Protein AF-A0A3C1BEW6-F1 (afdb_monomer_lite)

Sequence (155 aa):
METQQNEIHLTGKEGGEFDLDLAASWTKNYRDKHPGETVSHFFGKDILQKILAQEGCQGIRFYYAHSKPLSAWQRSMVSLSNFLTKVAGNIESEKHLIIVGAGSDGKDQIDVELVEALSRGELKSLATHKTYMVGDQSSPCPGSPGCPTSLLAGS

pLDDT: mean 77.06, std 16.4, range [41.0, 96.94]

Foldseek 3Di:
DDPPDPQQFAQLPPDDDDDPVVLLVVLVVVCVVDPPDASDFDDDPVLLVQQCPAPQFSHKDKDKDFPDDDDPVRVVVVVVDPPPPPDDDDPDTPIWIKMFTAGRSRDTPADVVVVVCVVVVNPPDDPDPPSHDMTTTDPPGLVDPPDDDDSSSPD

Secondary structure (DSSP, 8-state):
-----------S--S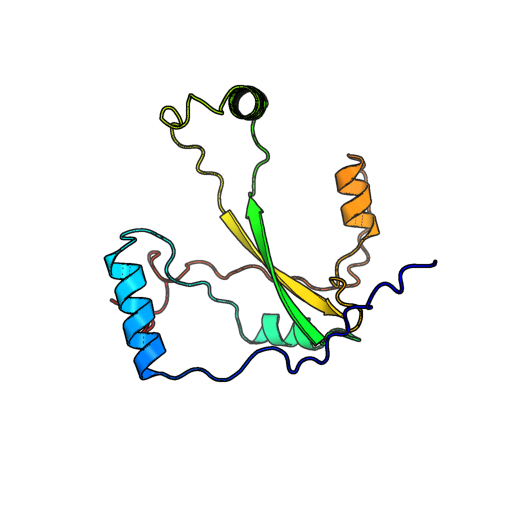----HHHHHHHHHHHHHHSTTS-------HHHHHHHHTSTTEEEEEEEEEESSPPPHHHHHHHHT-SS-TT------PPEEEEEEEEETTS-BSS-HHHHHHHHHT--S-------S-EEE--SSPTTSTTPPP-TTT--

Structure (mmCIF, N/CA/C/O backbone):
data_AF-A0A3C1BEW6-F1
#
_entry.id   AF-A0A3C1BEW6-F1
#
loop_
_atom_site.group_PDB
_atom_site.id
_atom_site.type_symbol
_atom_site.label_atom_id
_atom_site.label_alt_id
_atom_site.label_comp_id
_atom_site.label_asym_id
_atom_site.label_entity_id
_atom_site.label_seq_id
_atom_site.pdbx_PDB_ins_code
_atom_site.Cartn_x
_atom_site.Cartn_y
_atom_site.Cartn_z
_atom_site.occupancy
_atom_site.B_iso_or_equiv
_atom_site.auth_seq_id
_atom_site.auth_comp_id
_atom_site.auth_asym_id
_atom_site.auth_atom_id
_atom_site.pdbx_PDB_model_num
ATOM 1 N N . MET A 1 1 ? -33.789 22.328 1.681 1.00 45.50 1 MET A N 1
ATOM 2 C CA . MET A 1 1 ? -33.325 21.315 0.714 1.00 45.50 1 MET A CA 1
ATOM 3 C C . MET A 1 1 ? -32.215 20.559 1.404 1.00 45.50 1 MET A C 1
ATOM 5 O O . MET A 1 1 ? -31.145 21.120 1.588 1.00 45.50 1 MET A O 1
ATOM 9 N N . GLU A 1 2 ? -32.514 19.369 1.908 1.00 46.38 2 GLU A N 1
ATOM 10 C CA . GLU A 1 2 ? -31.499 18.490 2.484 1.00 46.38 2 GLU A CA 1
ATOM 11 C C . GLU A 1 2 ? -30.686 17.917 1.322 1.00 46.38 2 GLU A C 1
ATOM 13 O O . GLU A 1 2 ? -31.224 17.257 0.435 1.00 46.38 2 GLU A O 1
ATOM 18 N N . THR A 1 3 ? -29.402 18.256 1.262 1.00 50.47 3 THR A N 1
ATOM 19 C CA . THR A 1 3 ? -28.449 17.620 0.353 1.00 50.47 3 THR A CA 1
ATOM 20 C C . THR A 1 3 ? -28.356 16.146 0.720 1.00 50.47 3 THR A C 1
ATOM 22 O O . THR A 1 3 ? -27.786 15.813 1.756 1.00 50.47 3 THR A O 1
ATOM 25 N N . GLN A 1 4 ? -28.913 15.272 -0.121 1.00 53.31 4 GLN A N 1
ATOM 26 C CA . GLN A 1 4 ? -28.644 13.838 -0.069 1.00 53.31 4 GLN A CA 1
ATOM 27 C C . GLN A 1 4 ? -27.137 13.647 -0.257 1.00 53.31 4 GLN A C 1
ATOM 29 O O . GLN A 1 4 ? -26.605 13.832 -1.353 1.00 53.31 4 GLN A O 1
ATOM 34 N N . GLN A 1 5 ? -26.431 13.361 0.835 1.00 58.41 5 GLN A N 1
ATOM 35 C CA . GLN A 1 5 ? -25.053 12.905 0.766 1.00 58.41 5 GLN A CA 1
ATOM 36 C C . GLN A 1 5 ? -25.083 11.545 0.078 1.00 58.41 5 GLN A C 1
ATOM 38 O O . GLN A 1 5 ? -25.722 10.614 0.556 1.00 58.41 5 GLN A O 1
ATOM 43 N N . ASN A 1 6 ? -24.452 11.466 -1.089 1.00 68.06 6 ASN A N 1
ATOM 44 C CA . ASN A 1 6 ? -24.305 10.219 -1.819 1.00 68.06 6 ASN A CA 1
ATOM 45 C C . ASN A 1 6 ? -23.358 9.342 -0.987 1.00 68.06 6 ASN A C 1
ATOM 47 O O . ASN A 1 6 ? -22.148 9.578 -0.986 1.00 68.06 6 ASN A O 1
ATOM 51 N N . GLU A 1 7 ? -23.908 8.431 -0.184 1.00 69.56 7 GLU A N 1
ATOM 52 C CA . GLU A 1 7 ? -23.109 7.530 0.643 1.00 69.56 7 GLU A CA 1
ATOM 53 C C . GLU A 1 7 ? -22.190 6.711 -0.270 1.00 69.56 7 GLU A C 1
ATOM 55 O O . GLU A 1 7 ? -22.636 6.063 -1.219 1.00 69.56 7 GLU A O 1
ATOM 60 N N . ILE A 1 8 ? -20.880 6.790 -0.025 1.00 78.56 8 ILE A N 1
ATOM 61 C CA . ILE A 1 8 ? -19.895 6.036 -0.799 1.00 78.56 8 ILE A CA 1
ATOM 62 C C . ILE A 1 8 ? -20.018 4.575 -0.381 1.00 78.56 8 ILE A C 1
ATOM 64 O O . ILE A 1 8 ? -19.704 4.226 0.755 1.00 78.56 8 ILE A O 1
ATOM 68 N N . HIS A 1 9 ? -20.461 3.731 -1.311 1.00 90.81 9 HIS A N 1
ATOM 69 C CA . HIS A 1 9 ? -20.600 2.300 -1.088 1.00 90.81 9 HIS A CA 1
ATOM 70 C C . HIS A 1 9 ? -19.510 1.524 -1.830 1.00 90.81 9 HIS A C 1
ATOM 72 O O . HIS A 1 9 ? -19.503 1.500 -3.061 1.00 90.81 9 HIS A O 1
ATOM 78 N N . LEU A 1 10 ? -18.595 0.894 -1.087 1.00 92.62 10 LEU A N 1
ATOM 79 C CA . LEU A 1 10 ? -17.550 0.042 -1.660 1.00 92.62 10 LEU A CA 1
ATOM 80 C C . LEU A 1 10 ? -18.049 -1.396 -1.819 1.00 92.62 10 LEU A C 1
ATOM 82 O O . LEU A 1 10 ? -18.575 -2.010 -0.886 1.00 92.62 10 LEU A O 1
ATOM 86 N N . THR A 1 11 ? -17.843 -1.951 -3.007 1.00 93.62 11 THR A N 1
ATOM 87 C CA . THR A 1 11 ? -18.324 -3.284 -3.394 1.00 93.62 11 THR A CA 1
ATOM 88 C C . THR A 1 11 ? -17.227 -4.345 -3.396 1.00 93.62 11 THR A C 1
ATOM 90 O O . THR A 1 11 ? -17.532 -5.534 -3.497 1.00 93.62 11 THR A O 1
ATOM 93 N N . GLY A 1 12 ? -15.963 -3.924 -3.326 1.00 93.19 12 GLY A N 1
ATOM 94 C CA . GLY A 1 12 ? -14.787 -4.772 -3.504 1.00 93.19 12 GLY A CA 1
ATOM 95 C C . GLY A 1 12 ? -14.510 -5.147 -4.958 1.00 93.19 12 GLY A C 1
ATOM 96 O O . GLY A 1 12 ? -13.671 -6.003 -5.230 1.00 93.19 12 GLY A O 1
ATOM 97 N N . LYS A 1 13 ? -15.215 -4.516 -5.903 1.00 94.75 13 LYS A N 1
ATOM 98 C CA . LYS A 1 13 ? -15.008 -4.667 -7.352 1.00 94.75 13 LYS A CA 1
ATOM 99 C C . LYS A 1 13 ? -14.332 -3.447 -7.973 1.00 94.75 13 LYS A C 1
ATOM 101 O O . LYS A 1 13 ? -14.204 -3.375 -9.191 1.00 94.75 13 LYS A O 1
ATOM 106 N N . GLU A 1 14 ? -13.955 -2.468 -7.159 1.00 93.75 14 GLU A N 1
ATOM 107 C CA . GLU A 1 14 ? -13.302 -1.252 -7.615 1.00 93.75 14 GLU A CA 1
ATOM 108 C C . GLU A 1 14 ? -11.898 -1.562 -8.158 1.00 93.75 14 GLU A C 1
ATOM 110 O O . GLU A 1 14 ? -11.121 -2.295 -7.548 1.00 93.75 14 GLU A O 1
ATOM 115 N N . GLY A 1 15 ? -11.564 -0.971 -9.307 1.00 91.50 15 GLY A N 1
ATOM 116 C CA . GLY A 1 15 ? -10.328 -1.252 -10.038 1.00 91.50 15 GLY A CA 1
ATOM 117 C C . GLY A 1 15 ? -10.554 -2.164 -11.245 1.00 91.50 15 GLY A C 1
ATOM 118 O O . GLY A 1 15 ? -11.685 -2.390 -11.673 1.00 91.50 15 GLY A O 1
ATOM 119 N N . GLY A 1 16 ? -9.465 -2.644 -11.841 1.00 93.12 16 GLY A N 1
ATOM 120 C CA . GLY A 1 16 ? -9.519 -3.500 -13.020 1.00 93.12 16 GLY A CA 1
ATOM 121 C C . GLY A 1 16 ? -8.152 -4.044 -13.408 1.00 93.12 16 GLY A C 1
ATOM 122 O O . GLY A 1 16 ? -7.118 -3.573 -12.931 1.00 93.12 16 GLY A O 1
ATOM 123 N N . GLU A 1 17 ? -8.166 -5.049 -14.278 1.00 95.19 17 GLU A N 1
ATOM 124 C CA . GLU A 1 17 ? -6.957 -5.558 -14.916 1.00 95.19 17 GLU A CA 1
ATOM 125 C C . GLU A 1 17 ? -6.317 -4.471 -15.789 1.00 95.19 17 GLU A C 1
ATOM 127 O O . GLU A 1 17 ? -7.000 -3.607 -16.345 1.00 95.19 17 GLU A O 1
ATOM 132 N N . PHE A 1 18 ? -4.992 -4.517 -15.909 1.00 94.19 18 PHE A N 1
ATOM 133 C CA . PHE A 1 18 ? -4.227 -3.577 -16.717 1.00 94.19 18 PHE A CA 1
ATOM 134 C C . PHE A 1 18 ? -3.268 -4.331 -17.635 1.00 94.19 18 PHE A C 1
ATOM 136 O O . PHE A 1 18 ? -2.743 -5.382 -17.265 1.00 94.19 18 PHE A O 1
ATOM 143 N N . ASP A 1 19 ? -3.050 -3.789 -18.832 1.00 96.94 19 ASP A N 1
ATOM 144 C CA . ASP A 1 19 ? -2.207 -4.411 -19.849 1.00 96.94 19 ASP A CA 1
ATOM 145 C C . ASP A 1 19 ? -0.741 -4.510 -19.392 1.00 96.94 19 ASP A C 1
ATOM 147 O O . ASP A 1 19 ? -0.155 -3.547 -18.884 1.00 96.94 19 ASP A O 1
ATOM 151 N N . LEU A 1 20 ? -0.146 -5.693 -19.570 1.00 93.25 20 LEU A N 1
ATOM 152 C CA . LEU A 1 20 ? 1.189 -5.997 -19.060 1.00 93.25 20 LEU A CA 1
ATOM 153 C C . LEU A 1 20 ? 2.292 -5.258 -19.830 1.00 93.25 20 LEU A C 1
ATOM 155 O O . LEU A 1 20 ? 3.257 -4.796 -19.215 1.00 93.25 20 LEU A O 1
ATOM 159 N N . ASP A 1 21 ? 2.143 -5.103 -21.146 1.00 94.00 21 ASP A N 1
ATOM 160 C CA . ASP A 1 21 ? 3.129 -4.416 -21.984 1.00 94.00 21 ASP A CA 1
ATOM 161 C C . ASP A 1 21 ? 3.137 -2.911 -21.679 1.00 94.00 21 ASP A C 1
ATOM 163 O O . ASP A 1 21 ? 4.200 -2.295 -21.523 1.00 94.00 21 ASP A O 1
ATOM 167 N N . LEU A 1 22 ? 1.952 -2.321 -21.490 1.00 96.25 22 LEU A N 1
ATOM 168 C CA . LEU A 1 22 ? 1.807 -0.953 -21.003 1.00 96.25 22 LEU A CA 1
ATOM 169 C C . LEU A 1 22 ? 2.383 -0.796 -19.593 1.00 96.25 22 LEU A C 1
ATOM 171 O O . LEU A 1 22 ? 3.119 0.163 -19.357 1.00 96.25 22 LEU A O 1
ATOM 175 N N . ALA A 1 23 ? 2.130 -1.732 -18.672 1.00 93.50 23 ALA A N 1
ATOM 176 C CA . ALA A 1 23 ? 2.705 -1.687 -17.325 1.00 93.50 23 ALA A CA 1
ATOM 177 C C . ALA A 1 23 ? 4.245 -1.703 -17.357 1.00 93.50 23 ALA A C 1
ATOM 179 O O . ALA A 1 23 ? 4.899 -0.902 -16.679 1.00 93.50 23 ALA A O 1
ATOM 180 N N . ALA A 1 24 ? 4.846 -2.567 -18.179 1.00 92.25 24 ALA A N 1
ATOM 181 C CA . ALA A 1 24 ? 6.295 -2.632 -18.357 1.00 92.25 24 ALA A CA 1
ATOM 182 C C . ALA A 1 24 ? 6.862 -1.328 -18.941 1.00 92.25 24 ALA A C 1
ATOM 184 O O . ALA A 1 24 ? 7.841 -0.783 -18.421 1.00 92.25 24 ALA A O 1
ATOM 185 N N . SER A 1 25 ? 6.214 -0.784 -19.975 1.00 95.31 25 SER A N 1
ATOM 186 C CA . SER A 1 25 ? 6.602 0.487 -20.593 1.00 95.31 25 SER A CA 1
ATOM 187 C C . SER A 1 25 ? 6.520 1.655 -19.605 1.00 95.31 25 SER A C 1
ATOM 189 O O . SER A 1 25 ? 7.467 2.429 -19.449 1.00 95.31 25 SER A O 1
ATOM 191 N N . TRP A 1 26 ? 5.408 1.773 -18.881 1.00 95.69 26 TRP A N 1
ATOM 192 C CA . TRP A 1 26 ? 5.156 2.898 -17.983 1.00 95.69 26 TRP A CA 1
ATOM 193 C C . TRP A 1 26 ? 6.042 2.861 -16.744 1.00 95.69 26 TRP A C 1
ATOM 195 O O . TRP A 1 26 ? 6.578 3.897 -16.349 1.00 95.69 26 TRP A O 1
ATOM 205 N N . THR A 1 27 ? 6.267 1.678 -16.169 1.00 91.31 27 THR A N 1
ATOM 206 C CA . THR A 1 27 ? 7.199 1.533 -15.042 1.00 91.31 27 THR A CA 1
ATOM 207 C C . THR A 1 27 ? 8.625 1.874 -15.464 1.00 91.31 27 THR A C 1
ATOM 209 O O . THR A 1 27 ? 9.316 2.575 -14.726 1.00 91.31 27 THR A O 1
ATOM 212 N N . LYS A 1 28 ? 9.061 1.478 -16.671 1.00 91.19 28 LYS A N 1
ATOM 213 C CA . LYS A 1 28 ? 10.364 1.895 -17.211 1.00 91.19 28 LYS A CA 1
ATOM 214 C C . LYS A 1 28 ? 10.463 3.416 -17.321 1.00 91.19 28 LYS A C 1
ATOM 216 O O . LYS A 1 28 ? 11.414 3.998 -16.809 1.00 91.19 28 LYS A O 1
ATOM 221 N N . ASN A 1 29 ? 9.458 4.056 -17.916 1.00 94.38 29 ASN A N 1
ATOM 222 C CA . ASN A 1 29 ? 9.421 5.512 -18.057 1.00 94.38 29 ASN A CA 1
ATOM 223 C C . ASN A 1 29 ? 9.482 6.230 -16.700 1.00 94.38 29 ASN A C 1
ATOM 225 O O . ASN A 1 29 ? 10.077 7.302 -16.605 1.00 94.38 29 ASN A O 1
ATOM 229 N N . TYR A 1 30 ? 8.871 5.665 -15.653 1.00 90.75 30 TYR A N 1
ATOM 230 C CA . TYR A 1 30 ? 8.956 6.216 -14.302 1.00 90.75 30 TYR A CA 1
ATOM 231 C C . TYR A 1 30 ? 10.380 6.127 -13.741 1.00 90.75 30 TYR A C 1
ATOM 233 O O . TYR A 1 30 ? 10.899 7.148 -13.292 1.00 90.7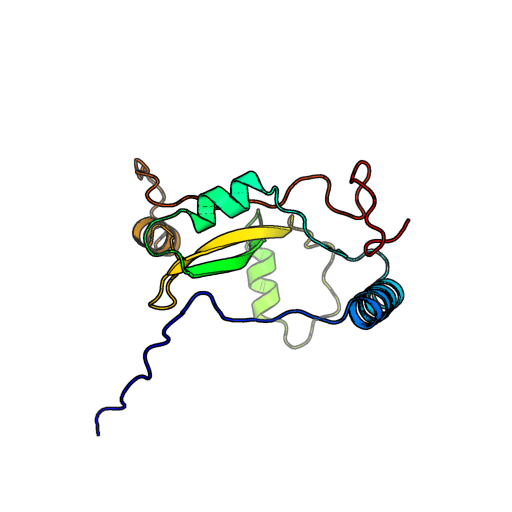5 30 TYR A O 1
ATOM 241 N N . ARG A 1 31 ? 11.030 4.954 -13.833 1.00 88.00 31 ARG A N 1
ATOM 242 C CA . ARG A 1 31 ? 12.419 4.747 -13.375 1.00 88.00 31 ARG A CA 1
ATOM 243 C C . ARG A 1 31 ? 13.412 5.657 -14.095 1.00 88.00 31 ARG A C 1
ATOM 245 O O . ARG A 1 31 ? 14.275 6.240 -13.450 1.00 88.00 31 ARG A O 1
ATOM 252 N N . ASP A 1 32 ? 13.255 5.818 -15.410 1.00 88.50 32 ASP A N 1
ATOM 253 C CA . ASP A 1 32 ? 14.112 6.696 -16.216 1.00 88.50 32 ASP A CA 1
ATOM 254 C C . ASP A 1 32 ? 13.986 8.175 -15.791 1.00 88.50 32 ASP A C 1
ATOM 256 O O . ASP A 1 32 ? 14.953 8.930 -15.877 1.00 88.50 32 ASP A O 1
ATOM 260 N N . LYS A 1 33 ? 12.794 8.602 -15.342 1.00 91.75 33 LYS A N 1
ATOM 261 C CA . LYS A 1 33 ? 12.512 9.988 -14.924 1.00 91.75 33 LYS A CA 1
ATOM 262 C C . LYS A 1 33 ? 12.860 10.282 -13.463 1.00 91.75 33 LYS A C 1
ATOM 264 O O . LYS A 1 33 ? 13.113 11.441 -13.149 1.00 91.75 33 LYS A O 1
ATOM 269 N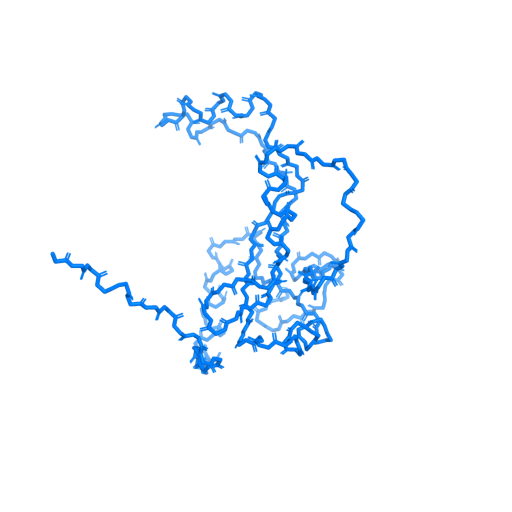 N . HIS A 1 34 ? 12.863 9.268 -12.601 1.00 83.94 34 HIS A N 1
ATOM 270 C CA . HIS A 1 34 ? 13.020 9.412 -11.149 1.00 83.94 34 HIS A CA 1
ATOM 271 C C . HIS A 1 34 ? 14.139 8.493 -10.625 1.00 83.94 34 HIS A C 1
ATOM 273 O O . HIS A 1 34 ? 13.882 7.561 -9.856 1.00 83.94 34 HIS A O 1
ATOM 279 N N . PRO A 1 35 ? 15.394 8.696 -11.073 1.00 81.69 35 PRO A N 1
ATOM 280 C CA . PRO A 1 35 ? 16.505 7.863 -10.637 1.00 81.69 35 PRO A CA 1
ATOM 281 C C . PRO A 1 35 ? 16.718 7.995 -9.123 1.00 81.69 35 PRO A C 1
ATOM 283 O O . PRO A 1 35 ? 16.823 9.100 -8.595 1.00 81.69 35 PRO A O 1
ATOM 286 N N . GLY A 1 36 ? 16.814 6.859 -8.430 1.00 77.00 36 GLY A N 1
ATOM 287 C CA . GLY A 1 36 ? 17.028 6.807 -6.979 1.00 77.00 36 GLY A CA 1
ATOM 288 C C . GLY A 1 36 ? 15.765 6.975 -6.128 1.00 77.00 36 GLY A C 1
ATOM 289 O O . GLY A 1 36 ? 15.859 6.900 -4.905 1.00 77.00 36 GLY A O 1
ATOM 290 N N . GLU A 1 37 ? 14.592 7.165 -6.737 1.00 80.69 37 GLU A N 1
ATOM 291 C CA . GLU A 1 37 ? 13.319 7.169 -6.013 1.00 80.69 37 GLU A CA 1
ATOM 292 C C . GLU A 1 37 ? 12.764 5.752 -5.801 1.00 80.69 37 GLU A C 1
ATOM 294 O O . GLU A 1 37 ? 13.168 4.784 -6.450 1.00 80.69 37 GLU A O 1
ATOM 299 N N . THR A 1 38 ? 11.813 5.618 -4.873 1.00 79.38 38 THR A N 1
ATOM 300 C CA . THR A 1 38 ? 11.115 4.353 -4.620 1.00 79.38 38 THR A CA 1
ATOM 301 C C . THR A 1 38 ? 10.316 3.927 -5.850 1.00 79.38 38 THR A C 1
ATOM 303 O O . THR A 1 38 ? 9.405 4.626 -6.282 1.00 79.38 38 THR A O 1
ATOM 306 N N . VAL A 1 39 ? 10.626 2.747 -6.394 1.00 81.94 39 VAL A N 1
ATOM 307 C CA . VAL A 1 39 ? 10.000 2.243 -7.631 1.00 81.94 39 VAL A CA 1
ATOM 308 C C . VAL A 1 39 ? 8.804 1.324 -7.384 1.00 81.94 39 VAL A C 1
ATOM 310 O O . VAL A 1 39 ? 7.969 1.154 -8.268 1.00 81.94 39 VAL A O 1
ATOM 313 N N . SER A 1 40 ? 8.722 0.692 -6.209 1.00 82.94 40 SER A N 1
ATOM 314 C CA . SER A 1 40 ? 7.587 -0.151 -5.809 1.00 82.94 40 SER A CA 1
ATOM 315 C C . SER A 1 40 ? 7.603 -0.451 -4.306 1.00 82.94 40 SER A C 1
ATOM 317 O O . SER A 1 40 ? 8.626 -0.289 -3.643 1.00 82.94 40 SER A O 1
ATOM 319 N N . HIS A 1 41 ? 6.466 -0.922 -3.790 1.00 84.56 41 HIS A N 1
ATOM 320 C CA . HIS A 1 41 ? 6.303 -1.402 -2.417 1.00 84.56 41 HIS A CA 1
ATOM 321 C C . HIS A 1 41 ? 5.880 -2.872 -2.433 1.00 84.56 41 HIS A C 1
ATOM 323 O O . HIS A 1 41 ? 5.132 -3.292 -3.317 1.00 84.56 41 HIS A O 1
ATOM 329 N N . PHE A 1 42 ? 6.340 -3.650 -1.453 1.00 85.81 42 PHE A N 1
ATOM 330 C CA . PHE A 1 42 ? 6.000 -5.066 -1.335 1.00 85.81 42 PHE A CA 1
ATOM 331 C C . PHE A 1 42 ? 5.279 -5.353 -0.018 1.00 85.81 42 PHE A C 1
ATOM 333 O O . PHE A 1 42 ? 5.744 -4.974 1.059 1.00 85.81 42 PHE A O 1
ATOM 340 N N . PHE A 1 43 ? 4.174 -6.088 -0.127 1.00 89.62 43 PHE A N 1
ATOM 341 C CA . PHE A 1 43 ? 3.415 -6.629 0.991 1.00 89.62 43 PHE A CA 1
ATOM 342 C C . PHE A 1 43 ? 3.287 -8.136 0.806 1.00 89.62 43 PHE A C 1
ATOM 344 O O . PHE A 1 43 ? 2.936 -8.616 -0.274 1.00 89.62 43 PHE A O 1
ATOM 351 N N . GLY A 1 44 ? 3.570 -8.890 1.866 1.00 89.44 44 GLY A N 1
ATOM 352 C CA . GLY A 1 44 ? 3.424 -10.338 1.840 1.00 89.44 44 GLY A CA 1
ATOM 353 C C . GLY A 1 44 ? 1.970 -10.755 1.610 1.00 89.44 44 GLY A C 1
ATOM 354 O O . GLY A 1 44 ? 1.039 -10.141 2.132 1.00 89.44 44 GLY A O 1
ATOM 355 N N . LYS A 1 45 ? 1.771 -11.852 0.876 1.00 93.56 45 LYS A N 1
ATOM 356 C CA . LYS A 1 45 ? 0.444 -12.437 0.639 1.00 93.56 45 LYS A CA 1
ATOM 357 C C . LYS A 1 45 ? -0.348 -12.625 1.938 1.00 93.56 45 LYS A C 1
ATOM 359 O O . LYS A 1 45 ? -1.517 -12.262 1.996 1.00 93.56 45 LYS A O 1
ATOM 364 N N . ASP A 1 46 ? 0.294 -13.143 2.981 1.00 94.50 46 ASP A N 1
ATOM 365 C CA . ASP A 1 46 ? -0.380 -13.477 4.237 1.00 94.50 46 ASP A CA 1
ATOM 366 C C . ASP A 1 46 ? -0.959 -12.249 4.946 1.00 94.50 46 ASP A C 1
ATOM 368 O O . ASP A 1 46 ? -2.046 -12.333 5.512 1.00 94.50 46 ASP A O 1
ATOM 372 N N . ILE A 1 47 ? -0.263 -11.103 4.926 1.00 94.12 47 ILE A N 1
ATOM 373 C CA . ILE A 1 47 ? -0.786 -9.883 5.557 1.00 94.12 47 ILE A CA 1
ATOM 374 C C . ILE A 1 47 ? -1.937 -9.294 4.740 1.00 94.12 47 ILE A C 1
ATOM 376 O O . ILE A 1 47 ? -2.943 -8.896 5.322 1.00 94.12 47 ILE A O 1
ATOM 380 N N . LEU A 1 48 ? -1.845 -9.338 3.407 1.00 95.75 48 LEU A N 1
ATOM 381 C CA . LEU A 1 48 ? -2.940 -8.937 2.520 1.00 95.75 48 LEU A CA 1
ATOM 382 C C . LEU A 1 48 ? -4.190 -9.781 2.792 1.00 95.75 48 LEU A C 1
ATOM 384 O O . LEU A 1 48 ? -5.272 -9.241 2.998 1.00 95.75 48 LEU A O 1
ATOM 388 N N . GLN A 1 49 ? -4.035 -11.105 2.862 1.00 96.81 49 GLN A N 1
ATOM 389 C CA . GLN A 1 49 ? -5.143 -12.019 3.130 1.00 96.81 49 GLN A CA 1
ATOM 390 C C . GLN A 1 49 ? -5.744 -11.819 4.521 1.00 96.81 49 GLN A C 1
ATOM 392 O O . GLN A 1 49 ? -6.961 -11.851 4.652 1.00 96.81 49 GLN A O 1
ATOM 397 N N . LYS A 1 50 ? -4.922 -11.584 5.550 1.00 95.69 50 LYS A N 1
ATOM 398 C CA . LYS A 1 50 ? -5.415 -11.311 6.909 1.00 95.69 50 LYS A CA 1
ATOM 399 C C . LYS A 1 50 ? -6.262 -10.042 6.971 1.00 95.69 50 LYS A C 1
ATOM 401 O O . LYS A 1 50 ? -7.309 -10.067 7.601 1.00 95.69 50 LYS A O 1
ATOM 406 N N . ILE A 1 51 ? -5.839 -8.972 6.295 1.00 96.19 51 ILE A N 1
ATOM 407 C CA . ILE A 1 51 ? -6.599 -7.715 6.232 1.00 96.19 51 ILE A CA 1
ATOM 408 C C . ILE A 1 51 ? -7.897 -7.903 5.442 1.00 96.19 51 ILE A C 1
ATOM 410 O O . ILE A 1 51 ? -8.955 -7.468 5.884 1.00 96.19 51 ILE A O 1
ATOM 414 N N . LEU A 1 52 ? -7.839 -8.590 4.299 1.00 96.38 52 LEU A N 1
ATOM 415 C CA . LEU A 1 52 ? -9.021 -8.876 3.478 1.00 96.38 52 LEU A CA 1
ATOM 416 C C . LEU A 1 52 ? -10.015 -9.825 4.164 1.00 96.38 52 LEU A C 1
ATOM 418 O O . LEU A 1 52 ? -11.198 -9.794 3.850 1.00 96.38 52 LEU A O 1
ATOM 422 N N . ALA A 1 53 ? -9.554 -10.660 5.097 1.00 96.25 53 ALA A N 1
ATOM 423 C CA . ALA A 1 53 ? -10.402 -11.569 5.866 1.00 96.25 53 ALA A CA 1
ATOM 424 C C . ALA A 1 53 ? -11.112 -10.896 7.056 1.00 96.25 53 ALA A C 1
ATOM 426 O O . ALA A 1 53 ? -11.882 -11.560 7.750 1.00 96.25 53 ALA A O 1
ATOM 427 N N . GLN A 1 54 ? -10.855 -9.610 7.322 1.00 94.56 54 GLN A N 1
ATOM 428 C CA . GLN A 1 54 ? -11.557 -8.864 8.366 1.00 94.56 54 GLN A CA 1
ATOM 429 C C . GLN A 1 54 ? -13.038 -8.721 8.018 1.00 94.56 54 GLN A C 1
ATOM 431 O O . GLN A 1 54 ? -13.402 -8.491 6.865 1.00 94.56 54 GLN A O 1
ATOM 436 N N . GLU A 1 55 ? -13.902 -8.835 9.024 1.00 93.94 55 GLU A N 1
ATOM 437 C CA . GLU A 1 55 ? -15.347 -8.736 8.830 1.00 93.94 55 GLU A CA 1
ATOM 438 C C . GLU A 1 55 ? -15.726 -7.403 8.169 1.00 93.94 55 GLU A C 1
ATOM 440 O O . GLU A 1 55 ? -15.281 -6.338 8.593 1.00 93.94 55 GLU A O 1
ATOM 445 N N . GLY A 1 56 ? -16.518 -7.464 7.096 1.00 93.50 56 GLY A N 1
ATOM 446 C CA . GLY A 1 56 ? -16.959 -6.287 6.344 1.00 93.50 56 GLY A CA 1
ATOM 447 C C . GLY A 1 56 ? -15.882 -5.603 5.493 1.00 93.50 56 GLY A C 1
ATOM 448 O O . GLY A 1 56 ? -16.147 -4.522 4.972 1.00 93.50 56 GLY A O 1
ATOM 449 N N . CYS A 1 57 ? -14.686 -6.189 5.350 1.00 96.62 57 CYS A N 1
ATOM 450 C CA . CYS A 1 57 ? -13.616 -5.638 4.519 1.00 96.62 57 CYS A CA 1
ATOM 451 C C . CYS A 1 57 ? -13.926 -5.822 3.029 1.00 96.62 57 CYS A C 1
ATOM 453 O O . CYS A 1 57 ? -14.116 -6.940 2.558 1.00 96.62 57 CYS A O 1
ATOM 455 N N . GLN A 1 58 ? -13.927 -4.719 2.288 1.00 96.94 58 GLN A N 1
ATOM 456 C CA . GLN A 1 58 ? -14.181 -4.680 0.849 1.00 96.94 58 GLN A CA 1
ATOM 457 C C . GLN A 1 58 ? -12.906 -4.439 0.042 1.00 96.94 58 GLN A C 1
ATOM 459 O O . GLN A 1 58 ? -12.873 -4.693 -1.156 1.00 96.94 58 GLN A O 1
ATOM 464 N N . GLY A 1 59 ? -11.835 -3.959 0.670 1.00 96.00 59 GLY A N 1
ATOM 465 C CA . GLY A 1 59 ? -10.592 -3.669 -0.029 1.00 96.00 59 GLY A CA 1
ATOM 466 C C . GLY A 1 59 ? -9.509 -3.135 0.892 1.00 96.00 59 GLY A C 1
ATOM 467 O O . GLY A 1 59 ? -9.665 -3.100 2.110 1.00 96.00 59 GLY A O 1
ATOM 468 N N . ILE A 1 60 ? -8.397 -2.715 0.292 1.00 96.75 60 ILE A N 1
ATOM 469 C CA . ILE A 1 60 ? -7.222 -2.222 1.011 1.00 96.75 60 ILE A CA 1
ATOM 470 C C . ILE A 1 60 ? -6.964 -0.767 0.632 1.00 96.75 60 ILE A C 1
ATOM 472 O O . ILE A 1 60 ? -6.917 -0.422 -0.550 1.00 96.75 60 ILE A O 1
ATOM 476 N N . ARG A 1 61 ? -6.728 0.075 1.637 1.00 95.06 61 ARG A N 1
ATOM 477 C CA . ARG A 1 61 ? -6.261 1.452 1.477 1.00 95.06 61 ARG A CA 1
ATOM 478 C C . ARG A 1 61 ? -4.804 1.570 1.912 1.00 95.06 61 ARG A C 1
ATOM 480 O O . ARG A 1 61 ? -4.367 0.883 2.831 1.00 95.06 61 ARG A O 1
ATOM 487 N N . PHE A 1 62 ? -4.067 2.456 1.248 1.00 94.31 62 PHE A N 1
ATOM 488 C CA . PHE A 1 62 ? -2.644 2.693 1.467 1.00 94.31 62 PHE A CA 1
ATOM 489 C C . PHE A 1 62 ? -2.428 4.092 2.046 1.00 94.31 62 PHE A C 1
ATOM 491 O O . PHE A 1 62 ? -2.983 5.067 1.539 1.00 94.31 62 PHE A O 1
ATOM 498 N N . TYR A 1 63 ? -1.591 4.188 3.076 1.00 91.25 63 TYR A N 1
ATOM 499 C CA . TYR A 1 63 ? -1.287 5.425 3.784 1.00 91.25 63 TYR A CA 1
ATOM 500 C C . TYR A 1 63 ? 0.213 5.658 3.890 1.00 91.25 63 TYR A C 1
ATOM 502 O O . TYR A 1 63 ? 0.942 4.811 4.403 1.00 91.25 63 TYR A O 1
ATOM 510 N N . TYR A 1 64 ? 0.664 6.840 3.466 1.00 87.88 64 TYR A N 1
ATOM 511 C CA . TYR A 1 64 ? 2.011 7.307 3.771 1.00 87.88 64 TYR A CA 1
ATOM 512 C C . TYR A 1 64 ? 2.067 7.836 5.200 1.00 87.88 64 TYR A C 1
ATOM 514 O O . TYR A 1 64 ? 1.276 8.696 5.588 1.00 87.88 64 TYR A O 1
ATOM 522 N N . ALA A 1 65 ? 3.033 7.348 5.965 1.00 83.19 65 ALA A N 1
ATOM 523 C CA . ALA A 1 65 ? 3.288 7.779 7.328 1.00 83.19 65 ALA A CA 1
ATOM 524 C C . ALA A 1 65 ? 4.763 8.150 7.507 1.00 83.19 65 ALA A C 1
ATOM 526 O O . ALA A 1 65 ? 5.633 7.700 6.765 1.00 83.19 65 ALA A O 1
ATOM 527 N N . HIS A 1 66 ? 5.046 8.972 8.513 1.00 80.62 66 HIS A N 1
ATOM 528 C CA . HIS A 1 66 ? 6.407 9.300 8.922 1.00 80.62 66 HIS A CA 1
ATOM 529 C C . HIS A 1 66 ? 6.637 8.817 10.348 1.00 80.62 66 HIS A C 1
ATOM 531 O O . HIS A 1 66 ? 5.800 9.047 11.220 1.00 80.62 66 HIS A O 1
ATOM 537 N N . SER A 1 67 ? 7.796 8.209 10.602 1.00 77.19 67 SER A N 1
ATOM 538 C CA . SER A 1 67 ? 8.156 7.725 11.943 1.00 77.19 67 SER A CA 1
ATOM 539 C C . SER A 1 67 ? 8.297 8.838 12.981 1.00 77.19 67 SER A C 1
ATOM 541 O O . SER A 1 67 ? 8.150 8.598 14.180 1.00 77.19 67 SER A O 1
ATOM 543 N N . LYS A 1 68 ? 8.610 10.063 12.544 1.00 77.75 68 LYS A N 1
ATOM 544 C CA . LYS A 1 68 ? 8.884 11.201 13.426 1.00 77.75 68 LYS A CA 1
ATOM 545 C C . LYS A 1 68 ? 8.003 12.394 13.065 1.00 77.75 68 LYS A C 1
ATOM 547 O O . LYS A 1 68 ? 7.900 12.729 11.883 1.00 77.75 68 LYS A O 1
ATOM 552 N N . PRO A 1 69 ? 7.412 13.080 14.062 1.00 72.88 69 PRO A N 1
ATOM 553 C CA . PRO A 1 69 ? 6.746 14.348 13.818 1.00 72.88 69 PRO A CA 1
ATOM 554 C C . PRO A 1 69 ? 7.770 15.402 13.382 1.00 72.88 69 PRO A C 1
ATOM 556 O O . PRO A 1 69 ? 8.939 15.347 13.769 1.00 72.88 69 PRO A O 1
ATOM 559 N N . LEU A 1 70 ? 7.311 16.410 12.638 1.00 70.19 70 LEU A N 1
ATOM 560 C CA . LEU A 1 70 ? 8.123 17.593 12.349 1.00 70.19 70 LEU A CA 1
ATOM 561 C C . LEU A 1 70 ? 8.596 18.237 13.658 1.00 70.19 70 LEU A C 1
ATOM 563 O O . LEU A 1 70 ? 7.787 18.455 14.571 1.00 70.19 70 LEU A O 1
ATOM 567 N N . SER A 1 71 ? 9.884 18.576 13.725 1.00 70.50 71 SER A N 1
ATOM 568 C CA . SER A 1 71 ? 10.466 19.322 14.839 1.00 70.50 71 SER A CA 1
ATOM 569 C C . SER A 1 71 ? 9.819 20.705 14.961 1.00 70.50 71 SER A C 1
ATOM 571 O O . SER A 1 71 ? 9.297 21.252 13.986 1.00 70.50 71 SER A O 1
ATOM 573 N N . ALA A 1 72 ? 9.851 21.298 16.158 1.00 73.31 72 ALA A N 1
ATOM 574 C CA . ALA A 1 72 ? 9.258 22.618 16.401 1.00 73.31 72 ALA A CA 1
ATOM 575 C C . ALA A 1 72 ? 9.799 23.685 15.430 1.00 73.31 72 ALA A C 1
ATOM 577 O O . ALA A 1 72 ? 9.038 24.493 14.910 1.00 73.31 72 ALA A O 1
ATOM 578 N N . TRP A 1 73 ? 11.095 23.620 15.112 1.00 70.88 73 TRP A N 1
ATOM 579 C CA . TRP A 1 73 ? 11.723 24.482 14.113 1.00 70.88 73 TRP A CA 1
ATOM 580 C C . TRP A 1 73 ? 11.195 24.225 12.693 1.00 70.88 73 TRP A C 1
ATOM 582 O O . TRP A 1 73 ? 10.862 25.168 11.980 1.00 70.88 73 TRP A O 1
ATOM 592 N N . GLN A 1 74 ? 11.049 22.959 12.289 1.00 68.44 74 GLN A N 1
ATOM 593 C CA . GLN A 1 74 ? 10.492 22.605 10.977 1.00 68.44 74 GLN A CA 1
ATOM 594 C C . GLN A 1 74 ? 9.047 23.091 10.818 1.00 68.44 74 GLN A C 1
ATOM 596 O O . GLN A 1 74 ? 8.707 23.644 9.776 1.00 68.44 74 GLN A O 1
ATOM 601 N N . ARG A 1 75 ? 8.212 22.956 11.857 1.00 71.88 75 ARG A N 1
ATOM 602 C CA . ARG A 1 75 ? 6.829 23.467 11.849 1.00 71.88 75 ARG A CA 1
ATOM 603 C C . ARG A 1 75 ? 6.789 24.980 11.632 1.00 71.88 75 ARG A C 1
ATOM 605 O O . ARG A 1 75 ? 5.998 25.452 10.821 1.00 71.88 75 ARG A O 1
ATOM 612 N N . SER A 1 76 ? 7.673 25.716 12.306 1.00 67.06 76 SER A N 1
ATOM 613 C CA . SER A 1 76 ? 7.795 27.170 12.155 1.00 67.06 76 SER A CA 1
ATOM 614 C C . SER A 1 76 ? 8.291 27.595 10.770 1.00 67.06 76 SER A C 1
ATOM 616 O O . SER A 1 76 ? 7.893 28.644 10.282 1.00 67.06 76 SER A O 1
ATOM 618 N N . MET A 1 77 ? 9.134 26.799 10.103 1.00 65.75 77 MET A N 1
ATOM 619 C CA . MET A 1 77 ? 9.592 27.118 8.742 1.00 65.75 77 MET A CA 1
ATOM 620 C C . MET A 1 77 ? 8.516 26.881 7.675 1.00 65.75 77 MET A C 1
ATOM 622 O O . MET A 1 77 ? 8.441 27.641 6.712 1.00 65.75 77 MET A O 1
ATOM 626 N N . VAL A 1 78 ? 7.663 25.863 7.836 1.00 64.75 78 VAL A N 1
ATOM 627 C CA . VAL A 1 78 ? 6.591 25.559 6.869 1.00 64.75 78 VAL A CA 1
ATOM 628 C C . VAL A 1 78 ? 5.533 26.670 6.832 1.00 64.75 78 VAL A C 1
ATOM 630 O O . VAL A 1 78 ? 5.065 27.016 5.751 1.00 64.75 78 VAL A O 1
ATOM 633 N N . SER A 1 79 ? 5.207 27.300 7.967 1.00 60.47 79 SER A N 1
ATOM 634 C CA . SER A 1 79 ? 4.229 28.404 8.015 1.00 60.47 79 SER A CA 1
ATOM 635 C C . SER A 1 79 ? 4.723 29.709 7.377 1.00 60.47 79 SER A C 1
ATOM 637 O O . SER A 1 79 ? 3.914 30.559 7.014 1.00 60.47 79 SER A O 1
ATOM 639 N N . LEU A 1 80 ? 6.040 29.863 7.211 1.00 59.03 80 LEU A N 1
ATOM 640 C CA . LEU A 1 80 ? 6.673 31.028 6.588 1.00 59.03 80 LEU A CA 1
ATOM 641 C C . LEU A 1 80 ? 6.934 30.833 5.080 1.00 59.03 80 LEU A C 1
ATOM 643 O O . LEU A 1 80 ? 7.329 31.777 4.396 1.00 59.03 80 LEU A O 1
ATOM 647 N N . SER A 1 81 ? 6.728 29.625 4.540 1.00 55.00 81 SER A N 1
ATOM 648 C CA . SER A 1 81 ? 7.243 29.226 3.225 1.00 55.00 81 SER A CA 1
ATOM 649 C C . SER A 1 81 ? 6.156 29.068 2.153 1.00 55.00 81 SER A C 1
ATOM 651 O O . SER A 1 81 ? 5.803 27.961 1.767 1.00 55.00 81 SER A O 1
ATOM 653 N N . ASN A 1 82 ? 5.706 30.191 1.585 1.00 49.53 82 ASN A N 1
ATOM 654 C CA . ASN A 1 82 ? 5.338 30.243 0.157 1.00 49.53 82 ASN A CA 1
ATOM 655 C C . ASN A 1 82 ? 6.513 30.750 -0.717 1.00 49.53 82 ASN A C 1
ATOM 657 O O . ASN A 1 82 ? 6.365 30.886 -1.927 1.00 49.53 82 ASN A O 1
ATOM 661 N N . PHE A 1 83 ? 7.683 31.045 -0.123 1.00 56.00 83 PHE A N 1
ATOM 662 C CA . PHE A 1 83 ? 8.804 31.726 -0.795 1.00 56.00 83 PHE A CA 1
ATOM 663 C C . PHE A 1 83 ? 10.200 31.098 -0.555 1.00 56.00 83 PHE A C 1
ATOM 665 O O . PHE A 1 83 ? 11.153 31.458 -1.240 1.00 56.00 83 PHE A O 1
ATOM 672 N N . LEU A 1 84 ? 10.362 30.131 0.361 1.00 52.66 84 LEU A N 1
ATOM 673 C CA . LEU A 1 84 ? 11.670 29.547 0.729 1.00 52.66 84 LEU A CA 1
ATOM 674 C C . LEU A 1 84 ? 11.809 28.059 0.362 1.00 52.66 84 LEU A C 1
ATOM 676 O O . LEU A 1 84 ? 12.552 27.315 0.997 1.00 52.66 84 LEU A O 1
ATOM 680 N N . THR A 1 85 ? 11.153 27.608 -0.706 1.00 48.41 85 THR A N 1
ATOM 681 C CA . THR A 1 85 ? 11.193 26.218 -1.208 1.00 48.41 85 THR A CA 1
ATOM 682 C C . THR A 1 85 ? 12.587 25.705 -1.607 1.00 48.41 85 THR A C 1
ATOM 684 O O . THR A 1 85 ? 12.723 24.540 -1.965 1.00 48.41 85 THR A O 1
ATOM 687 N N . LYS A 1 86 ? 13.639 26.535 -1.540 1.00 41.00 86 LYS A N 1
ATOM 688 C CA . LYS A 1 86 ? 15.021 26.173 -1.904 1.00 41.00 86 LYS A CA 1
ATOM 689 C C . LYS A 1 86 ? 15.980 25.933 -0.735 1.00 41.00 86 LYS A C 1
ATOM 691 O O . LYS A 1 86 ? 17.125 25.573 -0.991 1.00 41.00 86 LYS A O 1
ATOM 696 N N . VAL A 1 87 ? 15.555 26.093 0.521 1.00 51.62 87 VAL A N 1
ATOM 697 C CA . VAL A 1 87 ? 16.411 25.791 1.684 1.00 51.62 87 VAL A CA 1
ATOM 698 C C . VAL A 1 87 ? 15.731 24.745 2.561 1.00 51.62 87 VAL A C 1
ATOM 700 O O . VAL A 1 87 ? 15.134 25.061 3.583 1.00 51.62 87 VAL A O 1
ATOM 703 N N . ALA A 1 88 ? 15.821 23.479 2.167 1.00 47.69 88 ALA A N 1
ATOM 704 C CA . ALA A 1 88 ? 15.513 22.366 3.057 1.00 47.69 88 ALA A CA 1
ATOM 705 C C . ALA A 1 88 ? 16.635 21.333 2.956 1.00 47.69 88 ALA A C 1
ATOM 707 O O . ALA A 1 88 ? 16.642 20.473 2.080 1.00 47.69 88 ALA A O 1
ATOM 708 N N . GLY A 1 89 ? 17.609 21.455 3.858 1.00 46.72 89 GLY A N 1
ATOM 709 C CA . GLY A 1 89 ? 18.514 20.356 4.162 1.00 46.72 89 GLY A CA 1
ATOM 710 C C . GLY A 1 89 ? 17.724 19.206 4.788 1.00 46.72 89 GLY A C 1
ATOM 711 O O . GLY A 1 89 ? 16.985 19.427 5.745 1.00 46.72 89 GLY A O 1
ATOM 712 N N . ASN A 1 90 ? 17.873 18.012 4.212 1.00 51.12 90 ASN A N 1
ATOM 713 C CA . ASN A 1 90 ? 17.638 16.685 4.793 1.00 51.12 90 ASN A CA 1
ATOM 714 C C . ASN A 1 90 ? 16.605 16.601 5.928 1.00 51.12 90 ASN A C 1
ATOM 716 O O . ASN A 1 90 ? 16.927 16.243 7.062 1.00 51.12 90 ASN A O 1
ATOM 720 N N . ILE A 1 91 ? 15.335 16.857 5.610 1.00 57.00 91 ILE A N 1
ATOM 721 C CA . ILE A 1 91 ? 14.215 16.357 6.416 1.00 57.00 91 ILE A CA 1
ATOM 722 C C . ILE A 1 91 ? 13.889 14.953 5.906 1.00 57.00 91 ILE A C 1
ATOM 724 O O . ILE A 1 91 ? 12.863 14.714 5.279 1.00 57.00 91 ILE A O 1
ATOM 728 N N . GLU A 1 92 ? 14.819 14.027 6.106 1.00 56.03 92 GLU A N 1
ATOM 729 C CA . GLU A 1 92 ? 14.647 12.632 5.711 1.00 56.03 92 GLU A CA 1
ATOM 730 C C . GLU A 1 92 ? 14.129 11.863 6.932 1.00 56.03 92 GLU A C 1
ATOM 732 O O . GLU A 1 92 ? 14.869 11.220 7.673 1.00 56.03 92 GLU A O 1
ATOM 737 N N . SER A 1 93 ? 12.841 12.038 7.241 1.00 59.47 93 SER A N 1
ATOM 738 C CA . SER A 1 93 ? 12.159 11.117 8.149 1.00 59.47 93 SER A CA 1
ATOM 739 C C . SER A 1 93 ? 11.792 9.862 7.368 1.00 59.47 93 SER A C 1
ATOM 741 O O . SER A 1 93 ? 11.298 9.947 6.242 1.00 59.47 93 SER A O 1
ATOM 743 N N . GLU A 1 94 ? 12.036 8.701 7.973 1.00 69.44 94 GLU A N 1
ATOM 744 C CA . GLU A 1 94 ? 11.709 7.411 7.372 1.00 69.44 94 GLU A CA 1
ATOM 745 C C . GLU A 1 94 ? 10.221 7.392 6.998 1.00 69.44 94 GLU A C 1
ATOM 747 O O . GLU A 1 94 ? 9.343 7.596 7.848 1.00 69.44 94 GLU A O 1
ATOM 752 N N . LYS A 1 95 ? 9.965 7.263 5.692 1.00 77.06 95 LYS A N 1
ATOM 753 C CA . LYS A 1 95 ? 8.628 7.141 5.119 1.00 77.06 95 LYS A CA 1
ATOM 754 C C . LYS A 1 95 ? 8.196 5.687 5.242 1.00 77.06 95 LYS A C 1
ATOM 756 O O . LYS A 1 95 ? 8.916 4.793 4.808 1.00 77.06 95 LYS A O 1
ATOM 761 N N . HIS A 1 96 ? 7.002 5.475 5.767 1.00 81.88 96 HIS A N 1
ATOM 762 C CA . HIS A 1 96 ? 6.356 4.173 5.856 1.00 81.88 96 HIS A CA 1
ATOM 763 C C . HIS A 1 96 ? 5.130 4.151 4.947 1.00 81.88 96 HIS A C 1
ATOM 765 O O . HIS A 1 96 ? 4.460 5.176 4.786 1.00 81.88 96 HIS A O 1
ATOM 771 N N . LEU A 1 97 ? 4.829 2.987 4.374 1.00 88.69 97 LEU A N 1
ATOM 772 C CA . LEU A 1 97 ? 3.576 2.735 3.673 1.00 88.69 97 LEU A CA 1
ATOM 773 C C . LEU A 1 97 ? 2.788 1.684 4.451 1.00 88.69 97 LEU A C 1
ATOM 775 O O . LEU A 1 97 ? 3.204 0.532 4.547 1.00 88.69 97 LEU A O 1
ATOM 779 N N . ILE A 1 98 ? 1.649 2.099 4.995 1.00 91.06 98 ILE A N 1
ATOM 780 C CA . ILE A 1 98 ? 0.775 1.268 5.822 1.00 91.06 98 ILE A CA 1
ATOM 781 C C . ILE A 1 98 ? -0.453 0.881 5.002 1.00 91.06 98 ILE A C 1
ATOM 783 O O . ILE A 1 98 ? -1.034 1.727 4.322 1.00 91.06 98 ILE A O 1
ATOM 787 N N . ILE A 1 99 ? -0.863 -0.383 5.088 1.00 94.69 99 ILE A N 1
ATOM 788 C CA . ILE A 1 99 ? -2.107 -0.883 4.501 1.00 94.69 99 ILE A CA 1
ATOM 789 C C . ILE A 1 99 ? -3.163 -1.143 5.571 1.00 94.69 99 ILE A C 1
ATOM 791 O O . ILE A 1 99 ? -2.874 -1.716 6.624 1.00 94.69 99 ILE A O 1
ATOM 795 N N . VAL A 1 100 ? -4.398 -0.744 5.281 1.00 95.50 100 VAL A N 1
ATOM 796 C CA . VAL A 1 100 ? -5.562 -0.935 6.157 1.00 95.50 100 VAL A CA 1
ATOM 797 C C . VAL A 1 100 ? -6.748 -1.470 5.361 1.00 95.50 100 VAL A C 1
ATOM 799 O O . VAL A 1 100 ? -6.854 -1.209 4.163 1.00 95.50 100 VAL A O 1
ATOM 802 N N . GLY A 1 101 ? -7.638 -2.216 6.015 1.00 96.06 101 GLY A N 1
ATOM 803 C CA . GLY A 1 101 ? -8.903 -2.635 5.409 1.00 96.06 101 GLY A CA 1
ATOM 804 C C . GLY A 1 101 ? -9.862 -1.454 5.257 1.00 96.06 101 GLY A C 1
ATOM 805 O O . GLY A 1 101 ? -9.840 -0.538 6.077 1.00 96.06 101 GLY A O 1
ATOM 806 N N . ALA A 1 102 ? -10.707 -1.473 4.231 1.00 95.81 102 ALA A N 1
ATOM 807 C CA . ALA A 1 102 ? -11.773 -0.494 4.023 1.00 95.81 102 ALA A CA 1
ATOM 808 C C . ALA A 1 102 ? -13.131 -1.199 3.960 1.00 95.81 102 ALA A C 1
ATOM 810 O O . ALA A 1 102 ? -13.278 -2.197 3.257 1.00 95.81 102 ALA A O 1
ATOM 811 N N . GLY A 1 103 ? -14.110 -0.687 4.704 1.00 94.00 103 GLY A N 1
ATOM 812 C CA . GLY A 1 103 ? -15.461 -1.229 4.785 1.00 94.00 103 GLY A CA 1
ATOM 813 C C . GLY A 1 103 ? -16.365 -0.807 3.629 1.00 94.00 103 GLY A C 1
ATOM 814 O O . GLY A 1 103 ? -16.050 0.095 2.852 1.00 94.00 103 GLY A O 1
ATOM 815 N N . SER A 1 104 ? -17.541 -1.429 3.538 1.00 93.12 104 SER A N 1
ATOM 816 C CA . SER A 1 104 ? -18.553 -1.090 2.527 1.00 93.12 104 SER A CA 1
ATOM 817 C C . SER A 1 104 ? -19.126 0.317 2.660 1.00 93.12 104 SER A C 1
ATOM 819 O O . SER A 1 104 ? -19.692 0.820 1.700 1.00 93.12 104 SER A O 1
ATOM 821 N N . ASP A 1 105 ? -18.989 0.954 3.821 1.00 91.50 105 ASP A N 1
ATOM 822 C CA . ASP A 1 105 ? -19.352 2.357 4.056 1.00 91.50 105 ASP A CA 1
ATOM 823 C C . ASP A 1 105 ? -18.215 3.339 3.702 1.00 91.50 105 ASP A C 1
ATOM 825 O O . ASP A 1 105 ? -18.295 4.533 3.993 1.00 91.50 105 ASP A O 1
ATOM 829 N N . GLY A 1 106 ? -17.126 2.832 3.114 1.00 88.94 106 GLY A N 1
ATOM 830 C CA . GLY A 1 106 ? -15.952 3.607 2.729 1.00 88.94 106 GLY A CA 1
ATOM 831 C C . GLY A 1 106 ? -15.016 3.966 3.883 1.00 88.94 106 GLY A C 1
ATOM 832 O O . GLY A 1 106 ? -13.973 4.578 3.625 1.00 88.94 106 GLY A O 1
ATOM 833 N N . LYS A 1 107 ? -15.343 3.593 5.128 1.00 91.56 107 LYS A N 1
ATOM 834 C CA . LYS A 1 107 ? -14.505 3.872 6.299 1.00 91.56 107 LYS A CA 1
ATOM 835 C C . LYS A 1 107 ? -13.385 2.858 6.433 1.00 91.56 107 LYS A C 1
ATOM 837 O O . LYS A 1 107 ? -13.515 1.697 6.051 1.00 91.56 107 LYS A O 1
ATOM 842 N N . ASP A 1 108 ? -12.286 3.299 7.024 1.00 92.62 108 ASP A N 1
ATOM 843 C CA . ASP A 1 108 ? -11.163 2.415 7.288 1.00 92.62 108 ASP A CA 1
ATOM 844 C C . ASP A 1 108 ? -11.405 1.584 8.540 1.00 92.62 108 ASP A C 1
ATOM 846 O O . ASP A 1 108 ? -11.912 2.060 9.556 1.00 92.62 108 ASP A O 1
ATOM 850 N N . GLN A 1 109 ? -10.982 0.331 8.467 1.00 91.44 109 GLN A N 1
ATOM 851 C CA . GLN A 1 109 ? -10.988 -0.621 9.563 1.00 91.44 109 GLN A CA 1
ATOM 852 C C . GLN A 1 109 ? -9.789 -0.351 10.469 1.00 91.44 109 GLN A C 1
ATOM 854 O O . GLN A 1 109 ? -8.808 -1.095 10.503 1.00 91.44 109 GLN A O 1
ATOM 859 N N . ILE A 1 110 ? -9.865 0.773 11.171 1.00 88.81 110 ILE A N 1
ATOM 860 C CA . ILE A 1 110 ? -8.920 1.212 12.189 1.00 88.81 110 ILE A CA 1
ATOM 861 C C . ILE A 1 110 ? -9.688 1.523 13.471 1.00 88.81 110 ILE A C 1
ATOM 863 O O . ILE A 1 110 ? -10.882 1.817 13.454 1.00 88.81 110 ILE A O 1
ATOM 867 N N . ASP A 1 111 ? -9.001 1.437 14.601 1.00 81.50 111 ASP A N 1
ATOM 868 C CA . ASP A 1 111 ? -9.559 1.848 15.880 1.00 81.50 111 ASP A CA 1
ATOM 869 C C . ASP A 1 111 ? -9.717 3.382 15.910 1.00 81.50 111 ASP A C 1
ATOM 871 O O . ASP A 1 111 ? -8.742 4.127 16.036 1.00 81.50 111 ASP A O 1
ATOM 875 N N . VAL A 1 112 ? -10.954 3.851 15.730 1.00 75.50 112 VAL A N 1
ATOM 876 C CA . VAL A 1 112 ? -11.296 5.282 15.699 1.00 75.50 112 VAL A CA 1
ATOM 877 C C . VAL A 1 112 ? -11.014 5.938 17.049 1.00 75.50 112 VAL A C 1
ATOM 879 O O . VAL A 1 112 ? -10.528 7.066 17.083 1.00 75.50 112 VAL A O 1
ATOM 882 N N . GLU A 1 113 ? -11.237 5.227 18.156 1.00 73.88 113 GLU A N 1
ATOM 883 C CA . GLU A 1 113 ? -10.978 5.742 19.501 1.00 73.88 113 GLU A CA 1
ATOM 884 C C . GLU A 1 113 ? -9.480 6.001 19.700 1.00 73.88 113 GLU A C 1
ATOM 886 O O . GLU A 1 113 ? -9.091 7.052 20.213 1.00 73.88 113 GLU A O 1
ATOM 891 N N . LEU A 1 114 ? -8.628 5.103 19.192 1.00 76.81 114 LEU A N 1
ATOM 892 C CA . LEU A 1 114 ? -7.179 5.308 19.168 1.00 76.81 114 LEU A CA 1
ATOM 893 C C . LEU A 1 114 ? -6.782 6.537 18.334 1.00 76.81 114 LEU A C 1
ATOM 895 O O . LEU A 1 114 ? -5.963 7.342 18.780 1.00 76.81 114 LEU A O 1
ATOM 899 N N . VAL A 1 115 ? -7.341 6.699 17.131 1.00 78.25 115 VAL A N 1
ATOM 900 C CA . VAL A 1 115 ? -7.032 7.834 16.2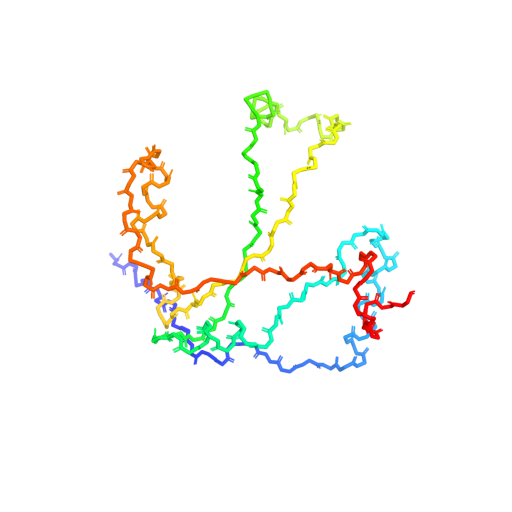36 1.00 78.25 115 VAL A CA 1
ATOM 901 C C . VAL A 1 115 ? -7.475 9.165 16.851 1.00 78.25 115 VAL A C 1
ATOM 903 O O . VAL A 1 115 ? -6.756 10.169 16.788 1.00 78.25 115 VAL A O 1
ATOM 906 N N . GLU A 1 116 ? -8.636 9.181 17.493 1.00 78.12 116 GLU A N 1
ATOM 907 C CA . GLU A 1 116 ? -9.148 10.354 18.185 1.00 78.12 116 GLU A CA 1
ATOM 908 C C . GLU A 1 116 ? -8.334 10.700 19.436 1.00 78.12 116 GLU A C 1
ATOM 910 O O . GLU A 1 116 ? -7.984 11.864 19.636 1.00 78.12 116 GLU A O 1
ATOM 915 N N . ALA A 1 117 ? -7.975 9.707 20.254 1.00 73.19 117 ALA A N 1
ATOM 916 C CA . ALA A 1 117 ? -7.121 9.903 21.424 1.00 73.19 117 ALA A CA 1
ATOM 917 C C . ALA A 1 117 ? -5.732 10.433 21.027 1.00 73.19 117 ALA A C 1
ATOM 919 O O . ALA A 1 117 ? -5.210 11.351 21.664 1.00 73.19 117 ALA A O 1
ATOM 920 N N . LEU A 1 118 ? -5.159 9.932 19.924 1.00 74.50 118 LEU A N 1
ATOM 921 C CA . LEU A 1 118 ? -3.928 10.467 19.331 1.00 74.50 118 LEU A CA 1
ATOM 922 C C . LEU A 1 118 ? -4.083 11.936 18.927 1.00 74.50 118 LEU A C 1
ATOM 924 O O . LEU A 1 118 ? -3.205 12.752 19.211 1.00 74.50 118 LEU A O 1
ATOM 928 N N . SER A 1 119 ? -5.215 12.283 18.315 1.00 72.25 119 SER A N 1
ATOM 929 C CA . SER A 1 119 ? -5.526 13.657 17.904 1.00 72.25 119 SER A CA 1
ATOM 930 C C . SER A 1 119 ? -5.707 14.601 19.100 1.00 72.25 119 SER A C 1
ATOM 932 O O . SER A 1 119 ? -5.383 15.784 19.002 1.00 72.25 119 SER A O 1
ATOM 934 N N . ARG A 1 120 ? -6.167 14.081 20.246 1.00 76.69 120 ARG A N 1
ATOM 935 C CA . ARG A 1 120 ? -6.300 14.815 21.517 1.00 76.69 120 ARG A CA 1
ATOM 936 C C . ARG A 1 120 ? -5.028 14.812 22.381 1.00 76.69 120 ARG A C 1
ATOM 938 O O . ARG A 1 120 ? -4.974 15.522 23.381 1.00 76.69 120 ARG A O 1
ATOM 945 N N . GLY A 1 121 ? -3.983 14.072 21.994 1.00 69.62 121 GLY A N 1
ATOM 946 C CA . GLY A 1 121 ? -2.726 13.961 22.751 1.00 69.62 121 GLY A CA 1
ATOM 947 C C . GLY A 1 121 ? -2.810 13.056 23.991 1.00 69.62 121 GLY A C 1
ATOM 948 O O . GLY A 1 121 ? -1.952 13.120 24.873 1.00 69.62 121 GLY A O 1
ATOM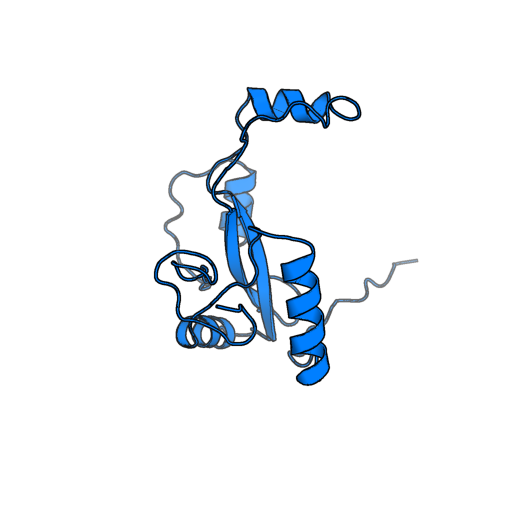 949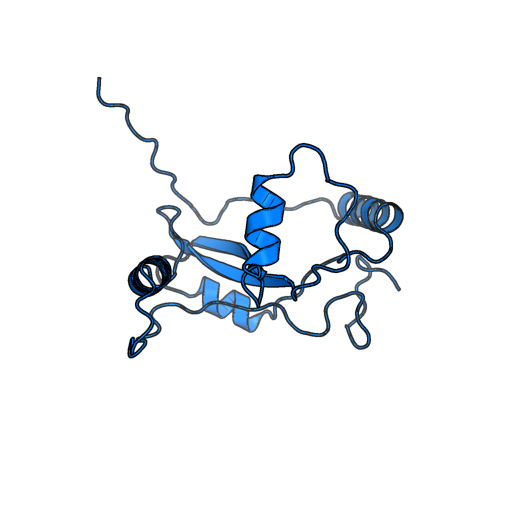 N N . GLU A 1 122 ? -3.827 12.201 24.067 1.00 63.53 122 GLU A N 1
ATOM 950 C CA . GLU A 1 122 ? -4.173 11.377 25.227 1.00 63.53 122 GLU A CA 1
ATOM 951 C C . GLU A 1 122 ? -3.594 9.959 25.074 1.00 63.53 122 GLU A C 1
ATOM 953 O O . GLU A 1 122 ? -4.305 8.983 24.877 1.00 63.53 122 GLU A O 1
ATOM 958 N N . LEU A 1 123 ? -2.265 9.822 25.134 1.00 58.00 123 LEU A N 1
ATOM 959 C CA . LEU A 1 123 ? -1.579 8.542 24.865 1.00 58.00 123 LEU A CA 1
ATOM 960 C C . LEU A 1 123 ? -1.523 7.570 26.067 1.00 58.00 123 LEU A C 1
ATOM 962 O O . LEU A 1 123 ? -0.895 6.511 25.994 1.00 58.00 123 LEU A O 1
ATOM 966 N N . LYS A 1 124 ? -2.091 7.931 27.222 1.00 53.41 124 LYS A N 1
ATOM 967 C CA . LYS A 1 124 ? -1.894 7.164 28.460 1.00 53.41 124 LYS A CA 1
ATOM 968 C C . LYS A 1 124 ? -2.899 6.011 28.557 1.00 53.41 124 LYS A C 1
ATOM 970 O O . LYS A 1 124 ? -4.036 6.199 28.955 1.00 53.41 124 LYS A O 1
ATOM 975 N N . SER A 1 125 ? -2.393 4.822 28.228 1.00 52.84 125 SER A N 1
ATOM 976 C CA . SER A 1 125 ? -2.947 3.492 28.522 1.00 52.84 125 SER A CA 1
ATOM 977 C C . SER A 1 125 ? -4.273 3.119 27.853 1.00 52.84 125 SER A C 1
ATOM 979 O O . SER A 1 125 ? -5.219 2.712 28.524 1.00 52.84 125 SER A O 1
ATOM 981 N N . LEU A 1 126 ? -4.310 3.125 26.521 1.00 54.53 126 LEU A N 1
ATOM 982 C CA . LEU A 1 126 ? -5.262 2.271 25.812 1.00 54.53 126 LEU A CA 1
ATOM 983 C C . LEU A 1 126 ? -4.753 0.825 25.895 1.00 54.53 126 LEU A C 1
ATOM 985 O O . LEU A 1 126 ? -3.798 0.440 25.214 1.00 54.53 126 LEU A O 1
ATOM 989 N N . ALA A 1 127 ? -5.361 0.031 26.778 1.00 51.19 127 ALA A N 1
ATOM 990 C CA . ALA A 1 127 ? -5.253 -1.424 26.757 1.00 51.19 127 ALA A CA 1
ATOM 991 C C . ALA A 1 127 ? -5.906 -1.917 25.456 1.00 51.19 127 ALA A C 1
ATOM 993 O O . ALA A 1 127 ? -7.098 -2.206 25.400 1.00 51.19 127 ALA A O 1
ATOM 994 N N . THR A 1 128 ? -5.116 -1.907 24.384 1.00 55.22 128 THR A N 1
ATOM 995 C CA . THR A 1 128 ? -5.556 -2.072 22.998 1.00 55.22 128 THR A CA 1
ATOM 996 C C . THR A 1 128 ? -6.185 -3.441 22.789 1.00 55.22 128 THR A C 1
ATOM 998 O O . THR A 1 128 ? -5.500 -4.442 22.582 1.00 55.22 128 THR A O 1
ATOM 1001 N N . HIS A 1 129 ? -7.514 -3.487 22.794 1.00 55.75 129 HIS A N 1
ATOM 1002 C CA . HIS A 1 129 ? -8.218 -4.544 22.088 1.00 55.75 129 HIS A CA 1
ATOM 1003 C C . HIS A 1 129 ? -8.030 -4.231 20.608 1.00 55.75 129 HIS A C 1
ATOM 1005 O O . HIS A 1 129 ? -8.682 -3.351 20.060 1.00 55.75 129 HIS A O 1
ATOM 1011 N N . LYS A 1 130 ? -7.041 -4.871 19.976 1.00 63.06 130 LYS A N 1
ATOM 1012 C CA . LYS A 1 130 ? -6.812 -4.709 18.539 1.00 63.06 130 LYS A CA 1
ATOM 1013 C C . LYS A 1 130 ? -7.978 -5.347 17.793 1.00 63.06 130 LYS A C 1
ATOM 1015 O O . LYS A 1 130 ? -7.957 -6.545 17.533 1.00 63.06 130 LYS A O 1
ATOM 1020 N N . THR A 1 131 ? -8.980 -4.537 17.476 1.00 76.75 131 THR A N 1
ATOM 1021 C CA . THR A 1 131 ? -10.153 -4.964 16.706 1.00 76.75 131 THR A CA 1
ATOM 1022 C C . THR A 1 131 ? -9.780 -5.267 15.257 1.00 76.75 131 THR A C 1
ATOM 1024 O O . THR A 1 131 ? -10.285 -6.221 14.676 1.00 76.75 131 THR A O 1
ATOM 1027 N N . TYR A 1 132 ? -8.844 -4.499 14.691 1.00 84.25 132 TYR A N 1
ATOM 1028 C CA . TYR A 1 132 ? -8.427 -4.620 13.297 1.00 84.25 132 TYR A CA 1
ATOM 1029 C C . TYR A 1 132 ? -6.915 -4.786 13.163 1.00 84.25 132 TYR A C 1
ATOM 1031 O O . TYR A 1 132 ? -6.129 -4.258 13.957 1.00 84.25 132 TYR A O 1
ATOM 1039 N N . MET A 1 133 ? -6.505 -5.534 12.144 1.00 87.38 133 MET A N 1
ATOM 1040 C CA . MET A 1 133 ? -5.117 -5.685 11.740 1.00 87.38 133 MET A CA 1
ATOM 1041 C C . MET A 1 133 ? -4.762 -4.642 10.676 1.00 87.38 133 MET A C 1
ATOM 1043 O O . MET A 1 133 ? -5.546 -4.302 9.795 1.00 87.38 133 MET A O 1
ATOM 1047 N N . VAL A 1 134 ? -3.528 -4.157 10.748 1.00 88.62 134 VAL A N 1
ATOM 1048 C CA . VAL A 1 134 ? -2.925 -3.269 9.750 1.00 88.62 134 VAL A CA 1
ATOM 1049 C C . VAL A 1 134 ? -1.606 -3.884 9.300 1.00 88.62 134 VAL A C 1
ATOM 1051 O O . VAL A 1 134 ? -0.983 -4.638 10.054 1.00 88.62 134 VAL A O 1
ATOM 1054 N N . GLY A 1 135 ? -1.192 -3.604 8.069 1.00 86.25 135 GLY A N 1
ATOM 1055 C CA . GLY A 1 135 ? 0.041 -4.136 7.494 1.00 86.25 135 GLY A CA 1
ATOM 1056 C C . GLY A 1 135 ? 1.068 -3.040 7.259 1.00 86.25 135 GLY A C 1
ATOM 1057 O O . GLY A 1 135 ? 0.716 -1.936 6.857 1.00 86.25 135 GLY A O 1
ATOM 1058 N N . ASP A 1 136 ? 2.335 -3.364 7.482 1.00 86.44 136 ASP A N 1
ATOM 1059 C CA . ASP A 1 136 ? 3.473 -2.534 7.088 1.00 86.44 136 ASP A CA 1
ATOM 1060 C C . ASP A 1 136 ? 4.148 -3.145 5.854 1.00 86.44 136 ASP A C 1
ATOM 1062 O O . ASP A 1 136 ? 4.036 -4.352 5.593 1.00 86.44 136 ASP A O 1
ATOM 1066 N N . GLN A 1 137 ? 4.826 -2.303 5.084 1.00 82.38 137 GLN A N 1
ATOM 1067 C CA . GLN A 1 137 ? 5.640 -2.737 3.959 1.00 82.38 137 GLN A CA 1
ATOM 1068 C C . GLN A 1 137 ? 6.789 -3.634 4.442 1.00 82.38 137 GLN A C 1
ATOM 1070 O O . GLN A 1 137 ? 7.299 -3.493 5.552 1.00 82.38 137 GLN A O 1
ATOM 1075 N N . SER A 1 138 ? 7.229 -4.569 3.600 1.00 74.00 138 SER A N 1
ATOM 1076 C CA . SER A 1 138 ? 8.398 -5.396 3.930 1.00 74.00 138 SER A CA 1
ATOM 1077 C C . SER A 1 138 ? 9.711 -4.673 3.625 1.00 74.00 138 SER A C 1
ATOM 1079 O O . SER A 1 138 ? 9.842 -4.001 2.599 1.00 74.00 138 SER A O 1
ATOM 1081 N N . SER A 1 139 ? 10.707 -4.903 4.480 1.00 65.00 139 SER A N 1
ATOM 1082 C CA . SER A 1 139 ? 12.084 -4.422 4.324 1.00 65.00 139 SER A CA 1
ATOM 1083 C C . SER A 1 139 ? 13.027 -5.605 4.055 1.00 65.00 139 SER A C 1
ATOM 1085 O O . SER A 1 139 ? 12.932 -6.600 4.778 1.00 65.00 139 SER A O 1
ATOM 1087 N N . PRO A 1 140 ? 13.964 -5.526 3.087 1.00 57.38 140 PRO A N 1
ATOM 1088 C CA . PRO A 1 140 ? 14.234 -4.401 2.182 1.00 57.38 140 PRO A CA 1
ATOM 1089 C C . PRO A 1 140 ? 13.236 -4.300 1.012 1.00 57.38 140 PRO A C 1
ATOM 1091 O O . PRO A 1 140 ? 12.812 -5.309 0.449 1.00 57.38 140 PRO A O 1
ATOM 1094 N N . CYS A 1 141 ? 12.887 -3.065 0.638 1.00 57.47 141 CYS A N 1
ATOM 1095 C CA . CYS A 1 141 ? 12.020 -2.726 -0.498 1.00 57.47 141 CYS A CA 1
ATOM 1096 C C . CYS A 1 141 ? 12.751 -2.853 -1.850 1.00 57.47 141 CYS A C 1
ATOM 1098 O O . CYS A 1 141 ? 13.981 -2.750 -1.877 1.00 57.47 141 CYS A O 1
ATOM 1100 N N . PRO A 1 142 ? 12.040 -3.009 -2.984 1.00 51.22 142 PRO A N 1
ATOM 1101 C CA . PRO A 1 142 ? 12.671 -3.059 -4.304 1.00 51.22 142 PRO A CA 1
ATOM 1102 C C . PRO A 1 142 ? 13.489 -1.790 -4.567 1.00 51.22 142 PRO A C 1
ATOM 1104 O O . PRO A 1 142 ? 12.964 -0.681 -4.482 1.00 51.22 142 PRO A O 1
ATOM 1107 N N . GLY A 1 143 ? 14.788 -1.959 -4.832 1.00 50.12 143 GLY A N 1
ATOM 1108 C CA . GLY A 1 143 ? 15.766 -0.867 -4.947 1.00 50.12 143 GLY A CA 1
ATOM 1109 C C . GLY A 1 143 ? 16.671 -0.666 -3.721 1.00 50.12 143 GLY A C 1
ATOM 1110 O O . GLY A 1 143 ? 17.611 0.118 -3.792 1.00 50.12 143 GLY A O 1
ATOM 1111 N N . SER A 1 144 ? 16.447 -1.386 -2.615 1.00 53.19 144 SER A N 1
ATOM 1112 C CA . SER A 1 144 ? 17.369 -1.447 -1.467 1.00 53.19 144 SER A CA 1
ATOM 1113 C C . SER A 1 144 ? 18.237 -2.718 -1.502 1.00 53.19 144 SER A C 1
ATOM 1115 O O . SER A 1 144 ? 17.778 -3.749 -2.009 1.00 53.19 144 SER A O 1
ATOM 1117 N N . PRO A 1 145 ? 19.465 -2.705 -0.937 1.00 50.75 145 PRO A N 1
ATOM 1118 C CA . PRO A 1 145 ? 20.301 -3.902 -0.844 1.00 50.75 145 PRO A CA 1
ATOM 1119 C C . PRO A 1 145 ? 19.557 -5.077 -0.187 1.00 50.75 145 PRO A C 1
ATOM 1121 O O . PRO A 1 145 ? 19.029 -4.942 0.915 1.00 50.75 145 PRO A O 1
ATOM 1124 N N . GLY A 1 146 ? 19.517 -6.230 -0.863 1.00 53.66 146 GLY A N 1
ATOM 1125 C CA . GLY A 1 146 ? 18.888 -7.461 -0.361 1.00 53.66 146 GLY A CA 1
ATOM 1126 C C . GLY A 1 146 ? 17.419 -7.673 -0.747 1.00 53.66 146 GLY A C 1
ATOM 1127 O O . GLY A 1 146 ? 16.833 -8.665 -0.318 1.00 53.66 146 GLY A O 1
ATOM 1128 N N . CYS A 1 147 ? 16.810 -6.786 -1.542 1.00 56.31 147 CYS A N 1
ATOM 1129 C CA . CYS A 1 147 ? 15.448 -7.006 -2.030 1.00 56.31 147 CYS A CA 1
ATOM 1130 C C . CYS A 1 147 ? 15.415 -7.978 -3.227 1.00 56.31 147 CYS A C 1
ATOM 1132 O O . CYS A 1 147 ? 16.263 -7.859 -4.117 1.00 56.31 147 CYS A O 1
ATOM 1134 N N . PRO A 1 148 ? 14.447 -8.916 -3.293 1.00 58.03 148 PRO A N 1
ATOM 1135 C CA . PRO A 1 148 ? 14.240 -9.748 -4.473 1.00 58.03 148 PRO A CA 1
ATOM 1136 C C . PRO A 1 148 ? 14.032 -8.910 -5.741 1.00 58.03 148 PRO A C 1
ATOM 1138 O O . PRO A 1 148 ? 13.288 -7.927 -5.744 1.00 58.03 148 PRO A O 1
ATOM 1141 N N . THR A 1 149 ? 14.671 -9.313 -6.837 1.00 61.34 149 THR A N 1
ATOM 1142 C CA . THR A 1 149 ? 14.560 -8.628 -8.126 1.00 61.34 149 THR A CA 1
ATOM 1143 C C . THR A 1 149 ? 13.184 -8.864 -8.752 1.00 61.34 149 THR A C 1
ATOM 1145 O O . THR A 1 149 ? 12.727 -9.997 -8.894 1.00 61.34 149 THR A O 1
ATOM 1148 N N . SER A 1 150 ? 12.517 -7.780 -9.154 1.00 68.19 150 SER A N 1
ATOM 1149 C CA . SER A 1 150 ? 11.315 -7.825 -9.993 1.00 68.19 150 SER A CA 1
ATOM 1150 C C . SER A 1 150 ? 11.670 -7.345 -11.395 1.00 68.19 150 SER A C 1
ATOM 1152 O O . SER A 1 150 ? 12.354 -6.334 -11.549 1.00 68.19 150 SER A O 1
ATOM 1154 N N . LEU A 1 151 ? 11.160 -8.021 -12.429 1.00 72.50 151 LEU A N 1
ATOM 1155 C CA . LEU A 1 151 ? 11.355 -7.612 -13.828 1.00 72.50 151 LEU A CA 1
ATOM 1156 C C . LEU A 1 151 ? 10.828 -6.192 -14.095 1.00 72.50 151 LEU A C 1
ATOM 1158 O O . LEU A 1 151 ? 11.381 -5.469 -14.920 1.00 72.50 151 LEU A O 1
ATOM 1162 N N . LEU A 1 152 ? 9.798 -5.774 -13.351 1.00 74.06 152 LEU A N 1
ATOM 1163 C CA . LEU A 1 152 ? 9.246 -4.421 -13.409 1.00 74.06 152 LEU A CA 1
ATOM 1164 C C . LEU A 1 152 ? 9.985 -3.425 -12.507 1.00 74.06 152 LEU A C 1
ATOM 1166 O O . LEU A 1 152 ? 9.816 -2.225 -12.684 1.00 74.06 152 LEU A O 1
ATOM 1170 N N . ALA A 1 153 ? 10.794 -3.882 -11.549 1.00 63.84 153 ALA A N 1
ATOM 1171 C CA . ALA A 1 153 ? 11.640 -3.005 -10.736 1.00 63.84 153 ALA A CA 1
ATOM 1172 C C . ALA A 1 153 ? 13.015 -2.759 -11.384 1.00 63.84 153 ALA A C 1
ATOM 1174 O O . ALA A 1 153 ? 13.647 -1.750 -11.086 1.00 63.84 153 ALA A O 1
ATOM 1175 N N . GLY A 1 154 ? 13.423 -3.619 -12.325 1.00 60.12 154 GLY A N 1
ATOM 1176 C CA . GLY A 1 154 ? 14.731 -3.567 -12.976 1.00 60.12 154 GLY A CA 1
ATOM 1177 C C . GLY A 1 154 ? 15.839 -4.201 -12.128 1.00 60.12 154 GLY A C 1
ATOM 1178 O O . GLY A 1 154 ? 15.694 -4.375 -10.918 1.00 60.12 154 GLY A O 1
ATOM 1179 N N . SER A 1 155 ? 16.923 -4.588 -12.802 1.00 50.12 155 SER A N 1
ATOM 1180 C CA . SER A 1 155 ? 18.231 -4.901 -12.209 1.00 50.12 155 SER A CA 1
ATOM 1181 C C . SER A 1 155 ? 19.067 -3.640 -12.056 1.00 50.12 155 SER A C 1
ATOM 1183 O O . SER A 1 155 ? 19.056 -2.862 -13.041 1.00 50.12 155 SER A O 1
#

Radius of gyration: 19.76 Å; chains: 1; bounding box: 54×45×50 Å